Protein AF-A0A8X6JEN9-F1 (afdb_monomer)

Sequence (142 aa):
MPLSAVQDEYKLWCAKISSTDPSTEILKLFEYCDGTFFRAMNLLLKVMATLPVTTASVERSFSTMKRIKTLPRSVMGDDRLNALAMMSIHWDTVVDPEEVLDRLAKKKIKKVTFLRCMFWRKINTDINFAISRYFLLNIKNA

Mean predicted aligned error: 16.22 Å

Solvent-accessible surface area (backbone atoms only — not comparable to full-atom values): 8570 Å² total; per-residue (Å²): 132,62,73,66,62,56,52,51,50,48,53,53,46,52,60,61,48,71,81,47,73,91,83,63,52,71,69,62,55,47,74,73,43,53,59,86,81,37,50,69,58,39,51,52,48,49,51,54,71,71,42,79,87,44,71,66,61,55,50,51,52,51,50,49,50,46,50,68,59,59,70,50,93,54,96,75,58,69,71,62,50,52,53,52,49,51,49,66,73,48,66,86,61,88,76,60,67,65,61,53,51,51,54,46,60,74,65,68,54,96,50,61,76,58,48,57,56,50,52,53,55,50,51,55,49,55,51,51,50,53,52,51,51,54,51,54,54,57,62,74,74,110

InterPro domains:
  IPR008906 HAT, C-terminal dimerisation domain [PF05699] (24-90)
  IPR012337 Ribonuclease H-like superfamily [SSF53098] (7-88)
  IPR052958 Interferon-induced PKR regulator [PTHR46289] (7-114)

pLDDT: mean 71.2, std 13.54, range [40.25, 87.12]

Radius of gyration: 25.39 Å; Cα contacts (8 Å, |Δi|>4): 37; chains: 1; bounding box: 53×50×53 Å

Organism: Trichonephila clavata (NCBI:txid2740835)

Structure (mmCIF, N/CA/C/O backbone):
data_AF-A0A8X6JEN9-F1
#
_entry.id   AF-A0A8X6JEN9-F1
#
loop_
_atom_site.group_PDB
_atom_site.id
_atom_site.type_symbol
_atom_site.label_atom_id
_atom_site.label_alt_id
_atom_site.label_comp_id
_atom_site.label_asym_id
_atom_site.label_entity_id
_atom_site.label_seq_id
_atom_site.pdbx_PDB_ins_code
_atom_site.Cartn_x
_atom_site.Cartn_y
_atom_site.Cartn_z
_atom_site.occupancy
_atom_site.B_iso_or_equiv
_atom_site.auth_seq_id
_atom_site.auth_comp_id
_atom_site.auth_asym_id
_atom_site.auth_atom_id
_atom_site.pdbx_PDB_model_num
ATOM 1 N N . MET A 1 1 ? -19.563 14.450 13.883 1.00 60.81 1 MET A N 1
ATOM 2 C CA . MET A 1 1 ? -20.240 13.226 14.360 1.00 60.81 1 MET A CA 1
ATOM 3 C C . MET A 1 1 ? -20.014 13.149 15.863 1.00 60.81 1 MET A C 1
ATOM 5 O O . MET A 1 1 ? -18.862 13.290 16.258 1.00 60.81 1 MET A O 1
ATOM 9 N N . PRO A 1 2 ? -21.063 13.065 16.694 1.00 80.00 2 PRO A N 1
ATOM 10 C CA . PRO A 1 2 ? -20.905 12.995 18.147 1.00 80.00 2 PRO A CA 1
ATOM 11 C C . PRO A 1 2 ? -20.240 11.673 18.560 1.00 80.00 2 PRO A C 1
ATOM 13 O O . PRO A 1 2 ? -20.450 10.647 17.915 1.00 80.00 2 PRO A O 1
ATOM 16 N N . LEU A 1 3 ? -19.437 11.701 19.629 1.00 75.56 3 LEU A N 1
ATOM 17 C CA . LEU A 1 3 ? -18.651 10.550 20.102 1.00 75.56 3 LEU A CA 1
ATOM 18 C C . LEU A 1 3 ? -19.527 9.332 20.449 1.00 75.56 3 LEU A C 1
ATOM 20 O O . LEU A 1 3 ? -19.122 8.199 20.207 1.00 75.56 3 LEU A O 1
ATOM 24 N N . SER A 1 4 ? -20.744 9.568 20.947 1.00 83.06 4 SER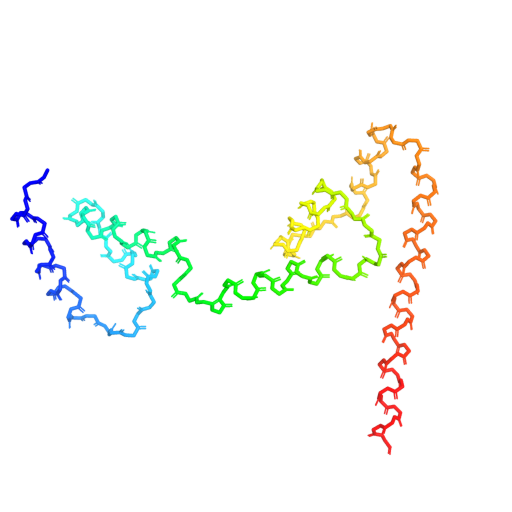 A N 1
ATOM 25 C CA . SER A 1 4 ? -21.726 8.523 21.261 1.00 83.06 4 SER A CA 1
ATOM 26 C C . SER A 1 4 ? -22.129 7.700 20.035 1.00 83.06 4 SER A C 1
ATOM 28 O O . SER A 1 4 ? -22.141 6.476 20.098 1.00 83.06 4 SER A O 1
ATOM 30 N N . ALA A 1 5 ? -22.352 8.348 18.887 1.00 82.00 5 ALA A N 1
ATOM 31 C CA . ALA A 1 5 ? -22.748 7.660 17.658 1.00 82.00 5 ALA A CA 1
ATOM 32 C C . ALA A 1 5 ? -21.662 6.696 17.151 1.00 82.00 5 ALA A C 1
ATOM 34 O O . ALA A 1 5 ? -21.974 5.617 16.660 1.00 82.00 5 ALA A O 1
ATOM 35 N N . VAL A 1 6 ? -20.384 7.059 17.310 1.00 83.06 6 VAL A N 1
ATOM 36 C CA . VAL A 1 6 ? -19.252 6.202 16.918 1.00 83.06 6 VAL A CA 1
ATOM 37 C C . VAL A 1 6 ? -19.129 4.990 17.845 1.00 83.06 6 VAL A C 1
ATOM 39 O O . VAL A 1 6 ? -18.824 3.889 17.391 1.00 83.06 6 VAL A O 1
ATOM 42 N N . GLN A 1 7 ? -19.379 5.173 19.143 1.00 84.19 7 GLN A N 1
ATOM 43 C CA . GLN A 1 7 ? -19.361 4.078 20.114 1.00 84.19 7 GLN A CA 1
ATOM 44 C C . GLN A 1 7 ? -20.489 3.076 19.863 1.00 84.19 7 GLN A C 1
ATOM 46 O O . GLN A 1 7 ? -20.278 1.872 19.998 1.00 84.19 7 GLN A O 1
ATOM 51 N N . ASP A 1 8 ? -21.672 3.553 19.489 1.00 84.38 8 ASP A N 1
ATOM 52 C CA . ASP A 1 8 ? -22.805 2.677 19.199 1.00 84.38 8 ASP A CA 1
ATOM 53 C C . ASP A 1 8 ? -22.624 1.945 17.863 1.00 84.38 8 ASP A C 1
ATOM 55 O O . ASP A 1 8 ? -22.862 0.740 17.786 1.00 84.38 8 ASP A O 1
ATOM 59 N N . GLU A 1 9 ? -22.078 2.625 16.851 1.00 85.00 9 GLU A N 1
ATOM 60 C CA . GLU A 1 9 ? -21.639 2.005 15.597 1.00 85.00 9 GLU A CA 1
ATOM 61 C C . GLU A 1 9 ? -20.594 0.900 15.848 1.00 85.00 9 GLU A C 1
ATOM 63 O O . GLU A 1 9 ? -20.713 -0.199 15.306 1.00 85.00 9 GLU A O 1
ATOM 68 N N . TYR A 1 10 ? -19.610 1.150 16.720 1.00 85.44 10 TYR A N 1
ATOM 69 C CA . TYR A 1 10 ? -18.602 0.159 17.111 1.00 85.44 10 TYR A CA 1
ATOM 70 C C . TYR A 1 10 ? -19.219 -1.066 17.795 1.00 85.44 10 TYR A C 1
ATOM 72 O O . TYR A 1 10 ? -18.893 -2.194 17.438 1.00 85.44 10 TYR A O 1
ATOM 80 N N . LYS A 1 11 ? -20.146 -0.875 18.743 1.00 86.00 11 LYS A N 1
ATOM 81 C CA . LYS A 1 11 ? -20.827 -1.995 19.420 1.00 86.00 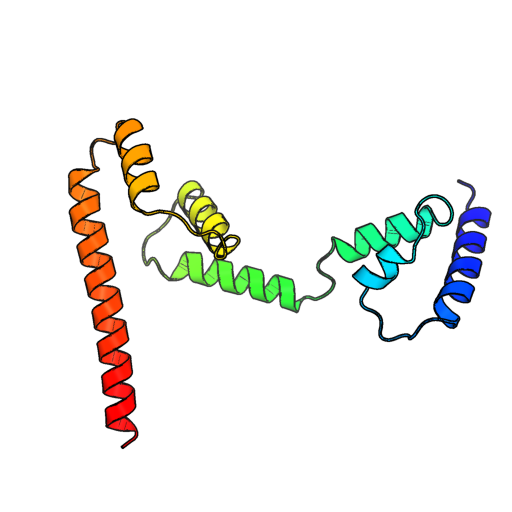11 LYS A CA 1
ATOM 82 C C . LYS A 1 11 ? -21.616 -2.856 18.433 1.00 86.00 11 LYS A C 1
ATOM 84 O O . LYS A 1 11 ? -21.542 -4.082 18.498 1.00 86.00 11 LYS A O 1
ATOM 89 N N . LEU A 1 12 ? -22.342 -2.221 17.509 1.00 86.56 12 LEU A N 1
ATOM 90 C CA . LEU A 1 12 ? -23.080 -2.910 16.447 1.00 86.56 12 LEU A CA 1
ATOM 91 C C . LEU A 1 12 ? -22.136 -3.691 15.529 1.00 86.56 12 LEU A C 1
ATOM 93 O O . LEU A 1 12 ? -22.425 -4.827 15.157 1.00 86.56 12 LEU A O 1
ATOM 97 N N . TRP A 1 13 ? -20.987 -3.104 15.203 1.00 84.31 13 TRP A N 1
ATOM 98 C CA . TRP A 1 13 ? -19.958 -3.754 14.406 1.00 84.31 13 TRP A CA 1
ATOM 99 C C . TRP A 1 13 ? -19.339 -4.960 15.122 1.00 84.31 13 TRP A C 1
ATOM 101 O O . TRP A 1 13 ? -19.243 -6.032 14.532 1.00 84.31 13 TRP A O 1
ATOM 111 N N . CYS A 1 14 ? -19.007 -4.845 16.412 1.00 81.75 14 CYS A N 1
ATOM 112 C CA . CYS A 1 14 ? -18.526 -5.969 17.219 1.00 81.75 14 CYS A CA 1
ATOM 113 C C . CYS A 1 14 ? -19.542 -7.115 17.268 1.00 81.75 14 CYS A C 1
ATOM 115 O O . CYS A 1 14 ? -19.162 -8.273 17.096 1.00 81.75 14 CYS A O 1
ATOM 117 N N . ALA A 1 15 ? -20.830 -6.809 17.441 1.00 83.75 15 ALA A N 1
ATOM 118 C CA . ALA A 1 15 ? -21.889 -7.816 17.403 1.00 83.75 15 ALA A CA 1
ATOM 119 C C . ALA A 1 15 ? -21.984 -8.501 16.027 1.00 83.75 15 ALA A C 1
ATOM 121 O O . ALA A 1 15 ? -22.151 -9.716 15.961 1.00 83.75 15 ALA A O 1
ATOM 122 N N . LYS A 1 16 ? -21.813 -7.741 14.937 1.00 82.12 16 LYS A N 1
ATOM 123 C CA . LYS A 1 16 ? -21.828 -8.257 13.559 1.00 82.12 16 LYS A CA 1
ATOM 124 C C . LYS A 1 16 ? -20.598 -9.102 13.217 1.00 82.12 16 LYS A C 1
ATOM 126 O O . LYS A 1 16 ? -20.723 -10.047 12.453 1.00 82.12 16 LYS A O 1
ATOM 131 N N . ILE A 1 17 ? -19.432 -8.782 13.781 1.00 78.75 17 ILE A N 1
ATOM 132 C CA . ILE A 1 17 ? -18.209 -9.575 13.591 1.00 78.75 17 ILE A CA 1
ATOM 133 C C . ILE A 1 17 ? -18.237 -10.861 14.419 1.00 78.75 17 ILE A C 1
ATOM 135 O O . ILE A 1 17 ? -17.680 -11.869 13.995 1.00 78.75 17 ILE A O 1
ATOM 139 N N . SER A 1 18 ? -18.896 -10.853 15.578 1.00 72.19 18 SER A N 1
ATOM 140 C CA . SER A 1 18 ? -18.971 -12.017 16.477 1.00 72.19 18 SER A CA 1
ATOM 141 C C . SER A 1 18 ? -19.625 -13.248 15.834 1.00 72.19 18 SER A C 1
ATOM 143 O O . SER A 1 18 ? -19.406 -14.365 16.292 1.00 72.19 18 SER A O 1
ATOM 145 N N . SER A 1 19 ? -20.433 -13.058 14.787 1.00 72.94 19 SER A N 1
ATOM 146 C CA . SER A 1 19 ? -21.054 -14.133 14.005 1.00 72.94 19 SER A CA 1
ATOM 147 C C . SER A 1 19 ? -20.200 -14.608 12.820 1.00 72.94 19 SER A C 1
ATOM 149 O O . SER A 1 19 ? -20.576 -15.568 12.150 1.00 72.94 19 SER A O 1
ATOM 151 N N . THR A 1 20 ? -19.067 -13.957 12.554 1.00 68.75 20 THR A N 1
ATOM 152 C CA . THR A 1 20 ? -18.109 -14.297 11.489 1.00 68.75 20 THR A CA 1
ATOM 153 C C . THR A 1 20 ? -16.855 -14.953 12.065 1.00 68.75 20 THR A C 1
ATOM 155 O O . THR A 1 20 ? -16.457 -14.679 13.195 1.00 68.75 20 THR A O 1
ATOM 158 N N . ASP A 1 21 ? -16.225 -15.830 11.281 1.00 70.31 21 ASP A N 1
ATOM 159 C CA . ASP A 1 21 ? -14.981 -16.512 11.654 1.00 70.31 21 ASP A CA 1
ATOM 160 C C . ASP A 1 21 ? -13.860 -15.489 11.975 1.00 70.31 21 ASP A C 1
ATOM 162 O O . ASP A 1 21 ? -13.541 -14.657 11.121 1.00 70.31 21 ASP A O 1
ATOM 166 N N . PRO A 1 22 ? -13.226 -15.543 13.166 1.00 60.62 22 PRO A N 1
ATOM 167 C CA . PRO A 1 22 ? -12.127 -14.651 13.564 1.00 60.62 22 PRO A CA 1
ATOM 168 C C . PRO A 1 22 ? -10.899 -14.686 12.641 1.00 60.62 22 PRO A C 1
ATOM 170 O O . PRO A 1 22 ? -10.027 -13.824 12.737 1.00 60.62 22 PRO A O 1
ATOM 173 N N . SER A 1 23 ? -10.817 -15.687 11.765 1.00 58.88 23 SER A N 1
ATOM 174 C CA . SER A 1 23 ? -9.693 -15.945 10.861 1.00 58.88 23 SER A CA 1
ATOM 175 C C . SER A 1 23 ? -9.698 -15.084 9.587 1.00 58.88 23 SER A C 1
ATOM 177 O O . SER A 1 23 ? -8.803 -15.217 8.750 1.00 58.88 23 SER A O 1
ATOM 179 N N . THR A 1 24 ? -10.710 -14.234 9.371 1.00 62.19 24 THR A N 1
ATOM 180 C CA . THR A 1 24 ? -10.858 -13.501 8.104 1.00 62.19 24 THR A CA 1
ATOM 181 C C . THR A 1 24 ? -9.803 -12.410 7.920 1.00 62.19 24 THR A C 1
ATOM 183 O O . THR A 1 24 ? -9.633 -11.534 8.766 1.00 62.19 24 THR A O 1
ATOM 186 N N . GLU A 1 25 ? -9.138 -12.418 6.762 1.00 71.50 25 GLU A N 1
ATOM 187 C CA . GLU A 1 25 ? -8.258 -11.335 6.316 1.00 71.50 25 GLU A CA 1
ATOM 188 C C . GLU A 1 25 ? -8.990 -9.981 6.315 1.00 71.50 25 GLU A C 1
ATOM 190 O O . GLU A 1 25 ? -10.154 -9.890 5.922 1.00 71.50 25 GLU A O 1
ATOM 195 N N . ILE A 1 26 ? -8.279 -8.907 6.684 1.00 71.94 26 ILE A N 1
ATOM 196 C CA . ILE A 1 26 ? -8.809 -7.530 6.778 1.00 71.94 26 ILE A CA 1
ATOM 197 C C . ILE A 1 26 ? -9.526 -7.092 5.486 1.00 71.94 26 ILE A C 1
ATOM 199 O O . ILE A 1 26 ? -10.502 -6.348 5.541 1.00 71.94 26 ILE A O 1
ATOM 203 N N . LEU A 1 27 ? -9.081 -7.585 4.326 1.00 72.38 27 LEU A N 1
ATOM 204 C CA . LEU A 1 27 ? -9.692 -7.298 3.025 1.00 72.38 27 LEU A CA 1
ATOM 205 C C . LEU A 1 27 ? -11.105 -7.885 2.890 1.00 72.38 27 LEU A C 1
ATOM 207 O O . LEU A 1 27 ? -12.006 -7.202 2.416 1.00 72.38 27 LEU A O 1
ATOM 211 N N . LYS A 1 28 ? -11.325 -9.107 3.381 1.00 76.19 28 LYS A N 1
ATOM 212 C CA . LYS A 1 28 ? -12.653 -9.743 3.400 1.00 76.19 28 LYS A CA 1
ATOM 213 C C . LYS A 1 28 ? -13.578 -9.048 4.395 1.00 76.19 28 LYS A C 1
ATOM 215 O O . LYS A 1 28 ? -14.767 -8.875 4.148 1.00 76.19 28 LYS A O 1
ATOM 220 N N . LEU A 1 29 ? -13.010 -8.590 5.511 1.00 76.75 29 LEU A N 1
ATOM 221 C CA . LEU A 1 29 ? -13.737 -7.818 6.513 1.00 76.75 29 LEU A CA 1
ATOM 222 C C . LEU A 1 29 ? -14.175 -6.444 5.976 1.00 76.75 29 LEU A C 1
ATOM 224 O O . LEU A 1 29 ? -15.240 -5.942 6.333 1.00 76.75 29 LEU A O 1
ATOM 228 N N . PHE A 1 30 ? -13.369 -5.852 5.092 1.00 76.00 30 PHE A N 1
ATOM 229 C CA . PHE A 1 30 ? -13.703 -4.611 4.405 1.00 76.00 30 PHE A CA 1
ATOM 230 C C . PHE A 1 30 ? -14.869 -4.780 3.417 1.00 76.00 30 PHE A C 1
ATOM 232 O O . PHE A 1 30 ? -15.729 -3.904 3.369 1.00 76.00 30 PHE A O 1
ATOM 239 N N . GLU A 1 31 ? -14.960 -5.906 2.700 1.00 76.0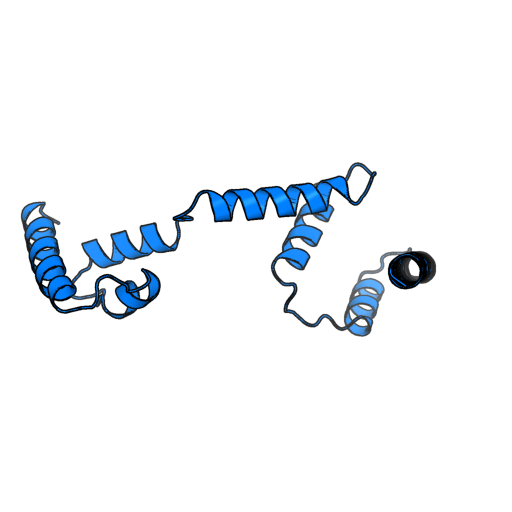0 31 GLU A N 1
ATOM 240 C CA . GLU A 1 31 ? -16.106 -6.217 1.823 1.00 76.00 31 GLU A CA 1
ATOM 241 C C . GLU A 1 31 ? -17.422 -6.366 2.598 1.00 76.00 31 GLU A C 1
ATOM 243 O O . GLU A 1 31 ? -18.476 -5.951 2.127 1.00 76.00 31 GLU A O 1
ATOM 248 N N . TYR A 1 32 ? -17.361 -6.902 3.818 1.00 74.19 32 TYR A N 1
ATOM 249 C CA . TYR A 1 32 ? -18.525 -7.050 4.699 1.00 74.19 32 TYR A CA 1
ATOM 250 C C . TYR A 1 32 ? -18.994 -5.732 5.345 1.00 74.19 32 TYR A C 1
ATOM 252 O O . TYR A 1 32 ? -20.074 -5.666 5.951 1.00 74.19 32 TYR A O 1
ATOM 260 N N . CYS A 1 33 ? -18.169 -4.685 5.269 1.00 74.75 33 CYS A N 1
ATOM 261 C CA . CYS A 1 33 ? -18.406 -3.396 5.902 1.00 74.75 33 CYS A CA 1
ATOM 262 C C . CYS A 1 33 ? -19.068 -2.414 4.925 1.00 74.75 33 CYS A C 1
ATOM 264 O O . CYS A 1 33 ? -18.389 -1.678 4.202 1.00 74.75 33 CYS A O 1
ATOM 266 N N . ASP A 1 34 ? -20.401 -2.344 4.953 1.00 74.69 34 ASP A N 1
ATOM 267 C CA . ASP A 1 34 ? -21.155 -1.328 4.213 1.00 74.69 34 ASP A CA 1
ATOM 268 C C . ASP A 1 34 ? -20.778 0.086 4.681 1.00 74.69 34 ASP A C 1
ATOM 270 O O . ASP A 1 34 ? -21.111 0.516 5.789 1.00 74.69 34 ASP A O 1
ATOM 274 N N . GLY A 1 35 ? -20.109 0.844 3.807 1.00 71.06 35 GLY A N 1
ATOM 275 C CA . GLY A 1 35 ? -19.628 2.201 4.096 1.00 71.06 35 GLY A CA 1
ATOM 276 C C . GLY A 1 35 ? -20.728 3.246 4.327 1.00 71.06 35 GLY A C 1
ATOM 277 O O . GLY A 1 35 ? -20.425 4.370 4.727 1.00 71.06 35 GLY A O 1
ATOM 278 N N . THR A 1 36 ? -21.991 2.890 4.081 1.00 70.12 36 THR A N 1
ATOM 279 C CA . THR A 1 36 ? -23.177 3.716 4.353 1.00 70.12 36 THR A CA 1
ATOM 280 C C . THR A 1 36 ? -23.681 3.556 5.787 1.00 70.12 36 THR A C 1
ATOM 282 O O . THR A 1 36 ? -24.110 4.541 6.383 1.00 70.12 36 THR A O 1
ATOM 285 N N . PHE A 1 37 ? -23.594 2.346 6.348 1.00 71.75 37 PHE A N 1
ATOM 286 C CA . PHE A 1 37 ? -24.035 2.026 7.709 1.00 71.75 37 PHE A CA 1
ATOM 287 C C . PHE A 1 37 ? -22.921 2.199 8.741 1.00 71.75 37 PHE A C 1
ATOM 289 O O . PHE A 1 37 ? -23.170 2.708 9.830 1.00 71.75 37 PHE A O 1
ATOM 296 N N . PHE A 1 38 ? -21.694 1.803 8.393 1.00 79.12 38 PHE A N 1
ATOM 297 C CA . PHE A 1 38 ? -20.548 1.807 9.299 1.00 79.12 38 PHE A CA 1
ATOM 298 C C . PHE A 1 38 ? -19.445 2.740 8.784 1.00 79.12 38 PHE A C 1
ATOM 300 O O . PHE A 1 38 ? -18.369 2.306 8.369 1.00 79.12 38 PHE A O 1
ATOM 307 N N . ARG A 1 39 ? -19.717 4.050 8.755 1.00 81.88 39 ARG A N 1
ATOM 308 C CA . ARG A 1 39 ? -18.796 5.043 8.180 1.00 81.88 39 ARG A CA 1
ATOM 309 C C . ARG A 1 39 ? -17.474 5.146 8.947 1.00 81.88 39 ARG A C 1
ATOM 311 O O . ARG A 1 39 ? -16.424 5.283 8.315 1.00 81.88 39 ARG A O 1
ATOM 318 N N . ALA A 1 40 ? -17.508 5.114 10.279 1.00 83.56 40 ALA A N 1
ATOM 319 C CA . ALA A 1 40 ? -16.310 5.225 11.106 1.00 83.56 40 ALA A CA 1
ATOM 320 C C . ALA A 1 40 ? -15.464 3.947 11.024 1.00 83.56 40 ALA A C 1
ATOM 322 O O . ALA A 1 40 ? -14.243 4.027 10.866 1.00 83.56 40 ALA A O 1
ATOM 323 N N . MET A 1 41 ? -16.105 2.774 11.045 1.00 83.81 41 MET A N 1
ATOM 324 C CA . MET A 1 41 ? -15.395 1.496 10.910 1.00 83.81 41 MET A CA 1
ATOM 325 C C . MET A 1 41 ? -14.812 1.315 9.508 1.00 83.81 41 MET A C 1
ATOM 327 O O . MET A 1 41 ? -13.665 0.894 9.374 1.00 83.81 41 MET A O 1
ATOM 331 N N . ASN A 1 42 ? -15.544 1.706 8.461 1.00 84.06 42 ASN A N 1
ATOM 332 C CA . ASN A 1 42 ? -15.062 1.644 7.082 1.00 84.06 42 ASN A CA 1
ATOM 333 C C . ASN A 1 42 ? -13.815 2.522 6.873 1.00 84.06 42 ASN A C 1
ATOM 335 O O . ASN A 1 42 ? -12.873 2.112 6.195 1.00 84.06 42 ASN A O 1
ATOM 339 N N . LEU A 1 43 ? -13.773 3.710 7.490 1.00 84.88 43 LEU A N 1
ATOM 340 C CA . LEU A 1 43 ? -12.589 4.570 7.467 1.00 84.88 43 LEU A CA 1
ATOM 341 C C . LEU A 1 43 ? -11.402 3.916 8.186 1.00 84.88 43 LEU A C 1
ATOM 343 O O . LEU A 1 43 ? -10.296 3.910 7.649 1.00 84.88 43 LEU A O 1
ATOM 347 N N . LEU A 1 44 ? -11.628 3.340 9.369 1.00 83.44 44 LEU A N 1
ATOM 348 C CA . LEU A 1 44 ? -10.582 2.658 10.130 1.00 83.44 44 LEU A CA 1
ATOM 349 C C . LEU A 1 44 ? -10.020 1.452 9.362 1.00 83.44 44 LEU A C 1
ATOM 351 O O . LEU A 1 44 ? -8.806 1.309 9.253 1.00 83.44 44 LEU A O 1
ATOM 355 N N . LEU A 1 45 ? -10.890 0.631 8.769 1.00 81.75 45 LEU A N 1
ATOM 356 C CA . LEU A 1 45 ? -10.509 -0.513 7.937 1.00 81.75 45 LEU A CA 1
ATOM 357 C C . LEU A 1 45 ? -9.704 -0.085 6.705 1.00 81.75 45 LEU A C 1
ATOM 359 O O . LEU A 1 45 ? -8.709 -0.727 6.389 1.00 81.75 45 LEU A O 1
ATOM 363 N N . LYS A 1 46 ? -10.063 1.029 6.051 1.00 83.56 46 LYS A N 1
ATOM 364 C CA . LYS A 1 46 ? -9.267 1.605 4.950 1.00 83.56 46 LYS A CA 1
ATOM 365 C C . LYS A 1 46 ? -7.871 2.009 5.404 1.00 83.56 46 LYS A C 1
ATOM 367 O O . LYS A 1 46 ? -6.889 1.680 4.744 1.00 83.56 46 LYS A O 1
ATOM 372 N N . VAL A 1 47 ? -7.767 2.705 6.534 1.00 84.94 47 VAL A N 1
ATOM 373 C CA . VAL A 1 47 ? -6.464 3.094 7.090 1.00 84.94 47 VAL A CA 1
ATOM 374 C C . VAL A 1 47 ? -5.642 1.845 7.414 1.00 84.94 47 VAL A C 1
ATOM 376 O O . VAL A 1 47 ? -4.495 1.753 6.993 1.00 84.94 47 VAL A O 1
ATOM 379 N N . MET A 1 48 ? -6.236 0.838 8.054 1.00 79.75 48 MET A N 1
ATOM 380 C CA . MET A 1 48 ? -5.544 -0.420 8.349 1.00 79.75 48 MET A CA 1
ATOM 381 C C . MET A 1 48 ? -5.140 -1.204 7.094 1.00 79.75 48 MET A C 1
ATOM 383 O O . MET A 1 48 ? -4.061 -1.779 7.079 1.00 79.75 48 MET A O 1
ATOM 387 N N . ALA A 1 49 ? -5.956 -1.212 6.038 1.00 77.19 49 ALA A N 1
ATOM 388 C CA . ALA A 1 49 ? -5.640 -1.901 4.784 1.00 77.19 49 ALA A CA 1
ATOM 389 C C . ALA A 1 49 ? -4.539 -1.195 3.971 1.00 77.19 49 ALA A C 1
ATOM 391 O O . ALA A 1 49 ? -3.805 -1.844 3.230 1.00 77.19 49 ALA A O 1
ATOM 392 N N . THR A 1 50 ? -4.430 0.132 4.091 1.00 78.88 50 THR A N 1
ATOM 393 C CA . THR A 1 50 ? -3.401 0.932 3.397 1.00 78.88 50 THR A CA 1
ATOM 394 C C . THR A 1 50 ? -2.078 0.993 4.150 1.00 78.88 50 THR A C 1
ATOM 396 O O . THR A 1 50 ? -1.022 1.119 3.528 1.00 78.88 50 THR A O 1
ATOM 399 N N . LEU A 1 51 ? -2.108 0.896 5.480 1.00 76.12 51 LEU A N 1
ATOM 400 C CA . LEU A 1 51 ? -0.897 0.785 6.275 1.00 76.12 51 LEU A CA 1
ATOM 401 C C . LEU A 1 51 ? -0.322 -0.627 6.121 1.00 76.12 51 LEU A C 1
ATOM 403 O O . LEU A 1 51 ? -1.061 -1.605 6.233 1.00 76.12 51 LEU A O 1
ATOM 407 N N . PRO A 1 52 ? 0.993 -0.783 5.894 1.00 62.19 52 PRO A N 1
ATOM 408 C CA . PRO A 1 52 ? 1.610 -2.095 5.954 1.00 62.19 52 PRO A CA 1
ATOM 409 C C . PRO A 1 52 ? 1.467 -2.623 7.385 1.00 62.19 52 PRO A C 1
ATOM 411 O O . PRO A 1 52 ? 2.191 -2.217 8.289 1.00 62.19 52 PRO A O 1
ATOM 414 N N . VAL A 1 53 ? 0.509 -3.531 7.581 1.00 63.00 53 VAL A N 1
ATOM 415 C CA . VAL A 1 53 ? 0.151 -4.106 8.890 1.00 63.00 53 VAL A CA 1
ATOM 416 C C . VAL A 1 53 ? 1.326 -4.875 9.514 1.00 63.00 53 VAL A C 1
ATOM 418 O O . VAL A 1 53 ? 1.353 -5.106 10.718 1.00 63.00 53 VAL A O 1
ATOM 421 N N . THR A 1 54 ? 2.331 -5.252 8.713 1.00 63.97 54 THR A N 1
ATOM 422 C CA . THR A 1 54 ? 3.489 -6.033 9.162 1.00 63.97 54 THR A CA 1
ATOM 423 C C . THR A 1 54 ? 4.817 -5.370 8.795 1.00 63.97 54 THR A C 1
ATOM 425 O O . THR A 1 54 ? 5.048 -4.963 7.652 1.00 63.97 54 THR A O 1
ATOM 428 N N . THR A 1 55 ? 5.739 -5.335 9.761 1.00 63.44 55 THR A N 1
ATOM 429 C CA . THR A 1 55 ? 7.140 -4.915 9.569 1.00 63.44 55 THR A CA 1
ATOM 430 C C . THR A 1 55 ? 7.828 -5.719 8.463 1.00 63.44 55 THR A C 1
ATOM 432 O O . THR A 1 55 ? 8.586 -5.164 7.672 1.00 63.44 55 THR A O 1
ATOM 435 N N . ALA A 1 56 ? 7.474 -6.999 8.320 1.00 69.81 56 ALA A N 1
ATOM 436 C CA . ALA A 1 56 ? 8.011 -7.900 7.304 1.00 69.81 56 ALA A CA 1
ATOM 437 C C . ALA A 1 56 ? 7.789 -7.415 5.855 1.00 69.81 56 ALA A C 1
ATOM 439 O O . ALA A 1 56 ? 8.656 -7.604 5.000 1.00 69.81 56 ALA A O 1
ATOM 440 N N . SER A 1 57 ? 6.655 -6.770 5.552 1.00 70.75 57 SER A N 1
ATOM 441 C CA . SER A 1 57 ? 6.382 -6.244 4.203 1.00 70.75 57 SER A CA 1
ATOM 442 C C . SER A 1 57 ? 7.281 -5.045 3.867 1.00 70.75 57 SER A C 1
ATOM 444 O O . SER A 1 57 ? 7.813 -4.916 2.757 1.00 70.75 57 SER A O 1
ATOM 446 N N . VAL A 1 58 ? 7.534 -4.207 4.873 1.00 73.56 58 VAL A N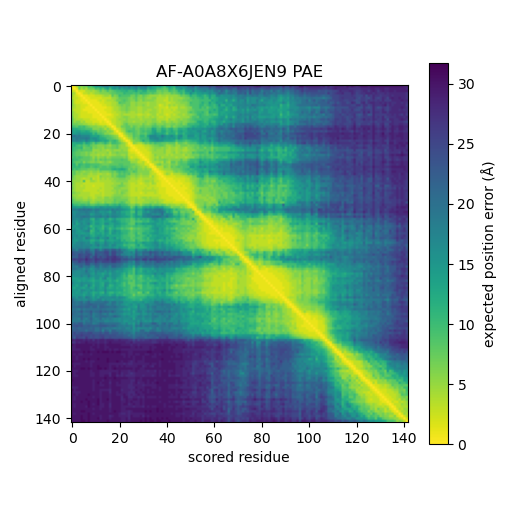 1
ATOM 447 C CA . VAL A 1 58 ? 8.447 -3.063 4.791 1.00 73.56 58 VAL A CA 1
ATOM 448 C C . VAL A 1 58 ? 9.893 -3.544 4.649 1.00 73.56 58 VAL A C 1
ATOM 450 O O . VAL A 1 58 ? 10.602 -3.106 3.744 1.00 73.56 58 VAL A O 1
ATOM 453 N N . GLU A 1 59 ? 10.318 -4.518 5.455 1.00 78.38 59 GLU A N 1
ATOM 454 C CA . GLU A 1 59 ? 11.641 -5.148 5.358 1.00 78.38 59 GLU A CA 1
ATOM 455 C C . GLU A 1 59 ? 11.876 -5.807 3.994 1.00 78.38 59 GLU A C 1
ATOM 457 O O . GLU A 1 59 ? 12.943 -5.640 3.397 1.00 78.38 59 GLU A O 1
ATOM 462 N N . ARG A 1 60 ? 10.869 -6.504 3.449 1.00 79.88 60 ARG A N 1
ATOM 463 C CA . ARG A 1 60 ? 10.934 -7.095 2.104 1.00 79.88 60 ARG A CA 1
ATOM 464 C C . ARG A 1 60 ? 11.094 -6.020 1.027 1.00 79.88 60 ARG A C 1
ATOM 466 O O . ARG A 1 60 ? 11.915 -6.186 0.120 1.00 79.88 60 ARG A O 1
ATOM 473 N N . SER A 1 61 ? 10.373 -4.906 1.144 1.00 81.88 61 SER A N 1
ATOM 474 C CA . SER A 1 61 ? 10.477 -3.766 0.223 1.00 81.88 61 SER A CA 1
ATOM 475 C C . SER A 1 61 ? 11.857 -3.101 0.290 1.00 81.88 61 SER A C 1
ATOM 477 O O . SER A 1 61 ? 12.504 -2.905 -0.742 1.00 81.88 61 SER A O 1
ATOM 479 N N . PHE A 1 62 ? 12.381 -2.848 1.493 1.00 81.56 62 PHE A N 1
ATOM 480 C CA . PHE A 1 62 ? 13.729 -2.301 1.678 1.00 81.56 62 PHE A CA 1
ATOM 481 C C . PHE A 1 62 ? 14.827 -3.259 1.218 1.00 81.56 62 PHE A C 1
ATOM 483 O O . PHE A 1 62 ? 15.802 -2.825 0.606 1.00 81.56 62 PHE A O 1
ATOM 490 N N . SER A 1 63 ? 14.671 -4.561 1.457 1.00 85.56 63 SER A N 1
ATOM 491 C CA . SER A 1 63 ? 15.589 -5.587 0.957 1.00 85.56 63 SER A CA 1
ATOM 492 C C . SER A 1 63 ? 15.619 -5.605 -0.573 1.00 85.56 63 SER A C 1
ATOM 494 O O . SER A 1 63 ? 16.692 -5.616 -1.182 1.00 85.56 63 SER A O 1
ATOM 496 N N . THR A 1 64 ? 14.451 -5.504 -1.211 1.00 85.31 64 THR A N 1
ATOM 497 C CA . THR A 1 64 ? 14.331 -5.417 -2.672 1.00 85.31 64 THR A CA 1
ATOM 498 C C . THR A 1 64 ? 15.005 -4.154 -3.207 1.00 85.31 64 THR A C 1
ATOM 500 O O . THR A 1 64 ? 15.849 -4.239 -4.098 1.00 85.31 64 THR A O 1
ATOM 503 N N . MET A 1 65 ? 14.743 -2.993 -2.603 1.00 85.25 65 MET A N 1
ATOM 504 C CA . MET A 1 65 ? 15.403 -1.738 -2.975 1.00 85.25 65 MET A CA 1
ATOM 505 C C . MET A 1 65 ? 16.922 -1.797 -2.773 1.00 85.25 65 MET A C 1
ATOM 507 O O . MET A 1 65 ? 17.683 -1.322 -3.619 1.00 85.25 65 MET A O 1
ATOM 511 N N . LYS A 1 66 ? 17.384 -2.421 -1.684 1.00 85.31 66 LYS A N 1
ATOM 512 C CA . LYS A 1 66 ? 18.808 -2.642 -1.425 1.00 85.31 66 LYS A CA 1
ATOM 513 C C . LYS A 1 66 ? 19.431 -3.465 -2.546 1.00 85.31 66 LYS A C 1
ATOM 515 O O . LYS A 1 66 ? 20.473 -3.061 -3.043 1.00 85.31 66 LYS A O 1
ATOM 520 N N . ARG A 1 67 ? 18.781 -4.547 -2.994 1.00 84.31 67 ARG A N 1
ATOM 521 C CA . ARG A 1 67 ? 19.234 -5.361 -4.138 1.00 84.31 67 ARG A CA 1
ATOM 522 C C . ARG A 1 67 ? 19.294 -4.551 -5.433 1.00 84.31 67 ARG A C 1
ATOM 524 O O . ARG A 1 67 ? 20.294 -4.644 -6.138 1.00 84.31 67 ARG A O 1
ATOM 531 N N . ILE A 1 68 ? 18.278 -3.732 -5.725 1.00 84.00 68 ILE A N 1
ATOM 532 C CA . ILE A 1 68 ? 18.266 -2.853 -6.911 1.00 84.00 68 ILE A CA 1
ATOM 533 C C . ILE A 1 68 ? 19.454 -1.882 -6.884 1.00 84.00 68 ILE A C 1
ATOM 535 O O . ILE A 1 68 ? 20.090 -1.669 -7.915 1.00 84.00 68 ILE A O 1
ATOM 539 N N . LYS A 1 69 ? 19.787 -1.330 -5.710 1.00 80.31 69 LYS A N 1
ATOM 540 C CA . LYS A 1 69 ? 20.923 -0.414 -5.532 1.00 80.31 69 LYS A CA 1
ATOM 541 C C . LYS A 1 69 ? 22.289 -1.107 -5.560 1.00 80.31 69 LYS A C 1
ATOM 543 O O . LYS A 1 69 ? 23.234 -0.518 -6.068 1.00 80.31 69 LYS A O 1
ATOM 548 N N . THR A 1 70 ? 22.424 -2.314 -5.007 1.00 76.88 70 THR A N 1
ATOM 549 C CA . THR A 1 70 ? 23.731 -2.986 -4.860 1.00 76.88 70 THR A CA 1
ATOM 550 C C . THR A 1 70 ? 24.133 -3.858 -6.044 1.00 76.88 70 THR A C 1
ATOM 552 O O . THR A 1 70 ? 25.332 -4.038 -6.258 1.00 76.88 70 THR A O 1
ATOM 555 N N . LEU A 1 71 ? 23.185 -4.401 -6.822 1.00 71.44 71 LEU A N 1
ATOM 556 C CA . LEU A 1 71 ? 23.508 -5.221 -8.001 1.00 71.44 71 LEU A CA 1
ATOM 557 C C . LEU A 1 71 ? 24.362 -4.460 -9.035 1.00 71.44 71 LEU A C 1
ATOM 559 O O . LEU A 1 71 ? 25.371 -5.001 -9.499 1.00 71.44 71 LEU A O 1
ATOM 563 N N . PRO A 1 72 ? 24.009 -3.219 -9.420 1.00 68.50 72 PRO A N 1
ATOM 564 C CA . PRO A 1 72 ? 24.863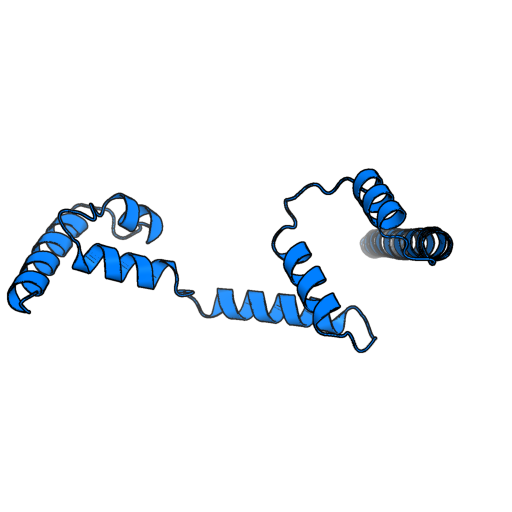 -2.393 -10.253 1.00 68.50 72 PRO A CA 1
ATOM 565 C C . PRO A 1 72 ? 25.957 -1.790 -9.364 1.00 68.50 72 PRO A C 1
ATOM 567 O O . PRO A 1 72 ? 25.687 -0.888 -8.581 1.00 68.50 72 PRO A O 1
ATOM 570 N N . ARG A 1 73 ? 27.217 -2.227 -9.504 1.00 64.44 73 ARG A N 1
ATOM 571 C CA . ARG A 1 73 ? 28.388 -1.651 -8.794 1.00 64.44 73 ARG A CA 1
ATOM 572 C C . ARG A 1 73 ? 28.735 -0.199 -9.204 1.00 64.44 73 ARG A C 1
ATOM 574 O O . ARG A 1 73 ? 29.873 0.230 -9.068 1.00 64.44 73 ARG A O 1
ATOM 581 N N . SER A 1 74 ? 27.775 0.546 -9.745 1.00 63.66 74 SER A N 1
ATOM 582 C CA . SER A 1 74 ? 27.908 1.915 -10.245 1.00 63.66 74 SER A CA 1
ATOM 583 C C . SER A 1 74 ? 26.962 2.833 -9.479 1.00 63.66 74 SER A C 1
ATOM 585 O O . SER A 1 74 ? 25.789 2.489 -9.331 1.00 63.66 74 SER A O 1
ATOM 587 N N . VAL A 1 75 ? 27.428 4.021 -9.086 1.00 66.38 75 VAL A N 1
ATOM 588 C CA . VAL A 1 75 ? 26.554 5.081 -8.560 1.00 66.38 75 VAL A CA 1
ATOM 589 C C . VAL A 1 75 ? 25.452 5.358 -9.590 1.00 66.38 75 VAL A C 1
ATOM 591 O O . VAL A 1 75 ? 25.749 5.632 -10.754 1.00 66.38 75 VAL A O 1
ATOM 594 N N . MET A 1 76 ? 24.185 5.213 -9.194 1.00 75.44 76 MET A N 1
ATOM 595 C CA . MET A 1 76 ? 23.033 5.479 -10.060 1.00 75.44 76 MET A CA 1
ATOM 596 C C . MET A 1 76 ? 22.333 6.761 -9.618 1.00 75.44 76 MET A C 1
ATOM 598 O O . MET A 1 76 ? 22.227 7.014 -8.422 1.00 75.44 76 MET A O 1
ATOM 602 N N . GLY A 1 77 ? 21.843 7.538 -10.582 1.00 81.12 77 GLY A N 1
ATOM 603 C CA . GLY A 1 77 ? 20.945 8.658 -10.302 1.00 81.12 77 GLY A CA 1
ATOM 604 C C . GLY A 1 77 ? 19.527 8.186 -9.973 1.00 81.12 77 GLY A C 1
ATOM 605 O O . GLY A 1 77 ? 19.129 7.077 -10.352 1.00 81.12 77 GLY A O 1
ATOM 606 N N . ASP A 1 78 ? 18.766 9.054 -9.312 1.00 84.19 78 ASP A N 1
ATOM 607 C CA . ASP A 1 78 ? 17.415 8.759 -8.822 1.00 84.19 78 ASP A CA 1
ATOM 608 C C . ASP A 1 78 ? 16.438 8.388 -9.947 1.00 84.19 78 ASP A C 1
ATOM 610 O O . ASP A 1 78 ? 15.648 7.459 -9.787 1.00 84.19 78 ASP A O 1
ATOM 614 N N . ASP A 1 79 ? 16.561 8.999 -11.130 1.00 83.88 79 ASP A N 1
ATOM 615 C CA . ASP A 1 79 ? 15.716 8.683 -12.292 1.00 83.88 79 ASP A CA 1
ATOM 616 C C . ASP A 1 79 ? 15.823 7.212 -12.709 1.00 83.88 79 ASP A C 1
ATOM 618 O O . ASP A 1 79 ? 14.829 6.530 -12.973 1.00 83.88 79 ASP A O 1
ATOM 622 N N . ARG A 1 80 ? 17.056 6.692 -12.746 1.00 83.69 80 ARG A N 1
ATOM 623 C CA . ARG A 1 80 ? 17.312 5.297 -13.111 1.00 83.69 80 ARG A CA 1
ATOM 624 C C . ARG A 1 80 ? 16.831 4.359 -12.005 1.00 83.69 80 ARG A C 1
ATOM 626 O O . ARG A 1 80 ? 16.340 3.275 -12.311 1.00 83.69 80 ARG A O 1
ATOM 633 N N . LEU A 1 81 ? 16.981 4.758 -10.741 1.00 86.38 81 LEU A N 1
ATOM 634 C CA . LEU A 1 81 ? 16.512 3.982 -9.594 1.00 86.38 81 LEU A CA 1
ATOM 635 C C . LEU A 1 81 ? 14.993 3.845 -9.619 1.00 86.38 81 LEU A C 1
ATOM 637 O O . LEU A 1 81 ? 14.486 2.737 -9.465 1.00 86.38 81 LEU A O 1
ATOM 641 N N . ASN A 1 82 ? 14.290 4.947 -9.865 1.00 86.88 82 ASN A N 1
ATOM 642 C CA . ASN A 1 82 ? 12.839 4.968 -9.911 1.00 86.88 82 ASN A CA 1
ATOM 643 C C . ASN A 1 82 ? 12.308 4.099 -11.061 1.00 86.88 82 ASN A C 1
ATOM 645 O O . ASN A 1 82 ? 11.419 3.279 -10.857 1.00 86.88 82 ASN A O 1
ATOM 649 N N . ALA A 1 83 ? 12.925 4.178 -12.246 1.00 85.31 83 ALA A N 1
ATOM 650 C CA . ALA A 1 83 ? 12.568 3.315 -13.373 1.00 85.31 83 ALA A CA 1
ATOM 651 C C . ALA A 1 83 ? 12.742 1.816 -13.053 1.00 85.31 83 ALA A C 1
ATOM 653 O O . ALA A 1 83 ? 11.852 1.015 -13.328 1.00 85.31 83 ALA A O 1
ATOM 654 N N . LEU A 1 84 ? 13.863 1.431 -12.431 1.00 84.38 84 LEU A N 1
ATOM 655 C CA . LEU A 1 84 ? 14.112 0.045 -12.012 1.00 84.38 84 LEU A CA 1
ATOM 656 C C . LEU A 1 84 ? 13.156 -0.415 -10.905 1.00 84.38 84 LEU A C 1
ATOM 658 O O . LEU A 1 84 ? 12.719 -1.564 -10.925 1.00 84.38 84 LEU A O 1
ATOM 662 N N . ALA A 1 85 ? 12.813 0.466 -9.964 1.00 86.62 85 ALA A N 1
ATOM 663 C CA . ALA A 1 85 ? 11.822 0.179 -8.935 1.00 86.62 85 ALA A CA 1
ATOM 664 C C . ALA A 1 85 ? 10.446 -0.095 -9.560 1.00 86.62 85 ALA A C 1
ATOM 666 O O . ALA A 1 85 ? 9.846 -1.126 -9.262 1.00 86.62 85 ALA A O 1
ATOM 667 N N . MET A 1 86 ? 9.999 0.744 -10.499 1.00 87.12 86 MET A N 1
ATOM 668 C CA . MET A 1 86 ? 8.744 0.534 -11.230 1.00 87.12 86 MET A CA 1
ATOM 669 C C . MET A 1 86 ? 8.731 -0.802 -11.980 1.00 87.12 86 MET A C 1
ATOM 671 O O . MET A 1 86 ? 7.763 -1.549 -11.876 1.00 87.12 86 MET A O 1
ATOM 675 N N . MET A 1 87 ? 9.824 -1.155 -12.662 1.00 83.81 87 MET A N 1
ATOM 676 C CA . MET A 1 87 ? 9.944 -2.460 -13.325 1.00 83.81 87 MET A CA 1
ATOM 677 C C . MET A 1 87 ? 9.912 -3.634 -12.336 1.00 83.81 87 MET A C 1
ATOM 679 O O . MET A 1 87 ? 9.377 -4.688 -12.656 1.00 83.81 87 MET A O 1
ATOM 683 N N . SER A 1 88 ? 10.489 -3.473 -11.141 1.00 84.25 88 SER A N 1
ATOM 684 C CA . SER A 1 88 ? 10.490 -4.527 -10.118 1.00 84.25 88 SER A CA 1
ATOM 685 C C . SER A 1 88 ? 9.122 -4.745 -9.468 1.00 84.25 88 SER A C 1
ATOM 687 O O . SER A 1 88 ? 8.816 -5.861 -9.059 1.00 84.25 88 SER A O 1
ATOM 689 N N . ILE A 1 89 ? 8.305 -3.690 -9.383 1.00 85.75 89 ILE A N 1
ATOM 690 C CA . ILE A 1 89 ? 6.933 -3.750 -8.867 1.00 85.75 89 ILE A CA 1
ATOM 691 C C . ILE A 1 89 ? 6.017 -4.396 -9.914 1.00 85.75 89 ILE A C 1
ATOM 693 O O . ILE A 1 89 ? 5.269 -5.308 -9.582 1.00 85.75 89 ILE A O 1
ATOM 697 N N . HIS A 1 90 ? 6.133 -3.975 -11.176 1.00 85.25 90 HIS A N 1
ATOM 698 C CA . HIS A 1 90 ? 5.321 -4.446 -12.305 1.00 85.25 90 HIS A CA 1
ATOM 699 C C . HIS A 1 90 ? 6.011 -5.558 -13.106 1.00 85.25 90 HIS A C 1
ATOM 701 O O . HIS A 1 90 ? 6.088 -5.511 -14.334 1.00 85.25 90 HIS A O 1
ATOM 707 N N . TRP A 1 91 ? 6.564 -6.550 -12.408 1.00 80.56 91 TRP A N 1
ATOM 708 C CA . TRP A 1 91 ? 7.262 -7.678 -13.039 1.00 80.56 91 TRP A CA 1
ATOM 709 C C . TRP A 1 91 ? 6.320 -8.602 -13.831 1.00 80.56 91 TRP A C 1
ATOM 711 O O . TRP A 1 91 ? 6.777 -9.375 -14.669 1.00 80.56 91 TRP A O 1
ATOM 721 N N . ASP A 1 92 ? 5.020 -8.524 -13.550 1.00 83.38 92 ASP A N 1
ATOM 722 C CA . ASP A 1 92 ? 3.927 -9.252 -14.196 1.00 83.38 92 ASP A CA 1
ATOM 723 C C . ASP A 1 92 ? 3.528 -8.659 -15.556 1.00 83.38 92 ASP A C 1
ATOM 725 O O . ASP A 1 92 ? 2.827 -9.295 -16.344 1.00 83.38 92 ASP A O 1
ATOM 729 N N . THR A 1 93 ? 3.990 -7.446 -15.858 1.00 79.94 93 THR A N 1
ATOM 730 C CA . THR A 1 93 ? 3.708 -6.783 -17.127 1.00 79.94 93 THR A CA 1
ATOM 731 C C . THR A 1 93 ? 4.641 -7.319 -18.210 1.00 79.94 93 THR A C 1
ATOM 733 O O . THR A 1 93 ? 5.855 -7.112 -18.168 1.00 79.94 93 THR A O 1
ATOM 736 N N . VAL A 1 94 ? 4.075 -7.991 -19.215 1.00 77.62 94 VAL A N 1
ATOM 737 C CA . VAL A 1 94 ? 4.824 -8.448 -20.393 1.00 77.62 94 VAL A CA 1
ATOM 738 C C . VAL A 1 94 ? 5.195 -7.231 -21.236 1.00 77.62 94 VAL A C 1
ATOM 740 O O . VAL A 1 94 ? 4.338 -6.605 -21.856 1.00 77.62 94 VAL A O 1
ATOM 743 N N . VAL A 1 95 ? 6.477 -6.877 -21.240 1.00 77.56 95 VAL A N 1
ATOM 744 C CA . VAL A 1 95 ? 7.012 -5.786 -22.059 1.00 77.56 95 VAL A CA 1
ATOM 745 C C . VAL A 1 95 ? 7.589 -6.374 -23.341 1.00 77.56 95 VAL A C 1
ATOM 747 O O . VAL A 1 95 ? 8.566 -7.121 -23.280 1.00 77.56 95 VAL A O 1
ATOM 750 N N . ASP A 1 96 ? 7.007 -6.022 -24.490 1.00 81.88 96 ASP A N 1
ATOM 751 C CA . ASP A 1 96 ? 7.541 -6.399 -25.801 1.00 81.88 96 ASP A CA 1
ATOM 752 C C . ASP A 1 96 ? 8.858 -5.641 -26.075 1.00 81.88 96 ASP A C 1
ATOM 754 O O . ASP A 1 96 ? 8.861 -4.402 -26.130 1.00 81.88 96 ASP A O 1
ATOM 758 N N . PRO A 1 97 ? 9.998 -6.344 -26.229 1.00 75.62 97 PRO A N 1
ATOM 759 C CA . PRO A 1 97 ? 11.281 -5.710 -26.506 1.00 75.62 97 PRO A CA 1
ATOM 760 C C . PRO A 1 97 ? 11.270 -4.862 -27.781 1.00 75.62 97 PRO A C 1
ATOM 762 O O . PRO A 1 97 ? 11.948 -3.832 -27.823 1.00 75.62 97 PRO A O 1
ATOM 765 N N . GLU A 1 98 ? 10.502 -5.267 -28.795 1.00 77.88 98 GLU A N 1
ATOM 766 C CA . GLU A 1 98 ? 10.486 -4.589 -30.092 1.00 77.88 98 GLU A CA 1
ATOM 767 C C . GLU A 1 98 ? 9.771 -3.235 -29.992 1.00 77.88 98 GLU A C 1
ATOM 769 O O . GLU A 1 98 ? 10.282 -2.215 -30.460 1.00 77.88 98 GLU A O 1
ATOM 774 N N . GLU A 1 99 ? 8.663 -3.177 -29.247 1.00 81.38 99 GLU A N 1
ATOM 775 C CA . GLU A 1 99 ? 7.958 -1.925 -28.965 1.00 81.38 99 GLU A CA 1
ATOM 776 C C . GLU A 1 99 ? 8.836 -0.930 -28.182 1.00 81.38 99 GLU A C 1
ATOM 778 O O . GLU A 1 99 ? 8.839 0.279 -28.450 1.00 81.38 99 GLU A O 1
ATOM 783 N N . VAL A 1 100 ? 9.620 -1.421 -27.215 1.00 80.31 100 VAL A N 1
ATOM 784 C CA . VAL A 1 100 ? 10.552 -0.581 -26.448 1.00 80.31 100 VAL A CA 1
ATOM 785 C C . VAL A 1 100 ? 11.636 -0.008 -27.358 1.00 80.31 100 VAL A C 1
ATOM 787 O O . VAL A 1 100 ? 11.947 1.183 -27.262 1.00 80.31 100 VAL A O 1
ATOM 790 N N . LEU A 1 101 ? 12.195 -0.823 -28.253 1.00 78.44 101 LEU A N 1
ATOM 791 C CA . LEU A 1 101 ? 13.202 -0.383 -29.217 1.00 78.44 101 LEU A CA 1
ATOM 792 C C . LEU A 1 101 ? 12.645 0.687 -30.159 1.00 78.44 101 LEU A C 1
ATOM 794 O O . LEU A 1 101 ? 13.287 1.727 -30.333 1.00 78.44 101 LEU A O 1
ATOM 798 N N . ASP A 1 102 ? 11.431 0.500 -30.670 1.00 83.62 102 ASP A N 1
ATOM 799 C CA . ASP A 1 102 ? 10.749 1.468 -31.527 1.00 83.62 102 ASP A CA 1
ATOM 800 C C . ASP A 1 102 ? 10.466 2.793 -30.811 1.00 83.62 102 ASP A C 1
ATOM 802 O O . ASP A 1 102 ? 10.708 3.878 -31.355 1.00 83.62 102 ASP A O 1
ATOM 806 N N . ARG A 1 103 ? 9.999 2.742 -29.557 1.00 80.31 103 ARG A N 1
ATOM 807 C CA . ARG A 1 103 ? 9.785 3.945 -28.734 1.00 80.31 103 ARG A CA 1
ATOM 808 C C . ARG A 1 103 ? 11.098 4.682 -28.461 1.00 80.31 103 ARG A C 1
ATOM 810 O O . ARG A 1 103 ? 11.134 5.913 -28.525 1.00 80.31 103 ARG A O 1
ATOM 817 N N . LEU A 1 104 ? 12.186 3.963 -28.184 1.00 74.38 104 LEU A N 1
ATOM 818 C CA . LEU A 1 104 ? 13.509 4.555 -27.953 1.00 74.38 104 LEU A CA 1
ATOM 819 C C . LEU A 1 104 ? 14.116 5.144 -29.233 1.00 74.38 104 LEU A C 1
ATOM 821 O O . LEU A 1 104 ? 14.723 6.218 -29.180 1.00 74.38 104 LEU A O 1
ATOM 825 N N . ALA A 1 105 ? 13.914 4.485 -30.377 1.00 76.88 105 ALA A N 1
ATOM 826 C CA . ALA A 1 105 ? 14.331 4.972 -31.687 1.00 76.88 105 ALA A CA 1
ATOM 827 C C . ALA A 1 105 ? 13.600 6.273 -32.055 1.00 76.88 105 ALA A C 1
ATOM 829 O O . ALA A 1 105 ? 14.236 7.255 -32.451 1.00 76.88 105 ALA A O 1
ATOM 830 N N . LYS A 1 106 ? 12.281 6.334 -31.818 1.00 76.88 106 LYS A N 1
ATOM 831 C CA . LYS A 1 106 ? 11.460 7.544 -32.013 1.00 76.88 106 LYS A CA 1
ATOM 832 C C . LYS A 1 106 ? 11.894 8.707 -31.116 1.00 76.88 106 LYS A C 1
ATOM 834 O O . LYS A 1 106 ? 11.827 9.860 -31.536 1.00 76.88 106 LYS A O 1
ATOM 839 N N . LYS A 1 107 ? 12.416 8.432 -29.914 1.00 72.50 107 LYS A N 1
ATOM 840 C CA . LYS A 1 107 ? 12.861 9.459 -28.952 1.00 72.50 107 LYS A CA 1
ATOM 841 C C . LYS A 1 107 ? 14.202 10.134 -29.311 1.00 72.50 107 LYS A C 1
ATOM 843 O O . LYS A 1 107 ? 14.711 10.919 -28.517 1.00 72.50 107 LYS A O 1
ATOM 848 N N . LYS A 1 108 ? 14.784 9.864 -30.494 1.00 55.03 108 LYS A N 1
ATOM 849 C CA . LYS A 1 108 ? 16.066 10.431 -30.983 1.00 55.03 108 LYS A CA 1
ATOM 850 C C . LYS A 1 108 ? 17.217 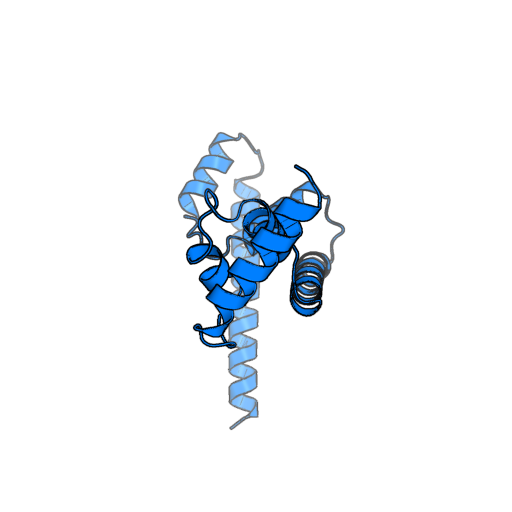10.332 -29.965 1.00 55.03 108 LYS A C 1
ATOM 852 O O . LYS A 1 108 ? 18.070 11.216 -29.873 1.00 55.03 108 LYS A O 1
ATOM 857 N N . ILE A 1 109 ? 17.303 9.233 -29.217 1.00 56.75 109 ILE A N 1
ATOM 858 C CA . ILE A 1 109 ? 18.476 8.961 -28.379 1.00 56.75 109 ILE A CA 1
ATOM 859 C C . ILE A 1 109 ? 19.582 8.449 -29.307 1.00 56.75 109 ILE A C 1
ATOM 861 O O . ILE A 1 109 ? 19.546 7.308 -29.749 1.00 56.75 109 ILE A O 1
ATOM 865 N N . LYS A 1 110 ? 20.590 9.276 -29.613 1.00 50.50 110 LYS A N 1
ATOM 866 C CA . LYS A 1 110 ? 21.686 8.994 -30.574 1.00 50.50 110 LYS A CA 1
ATOM 867 C C . LYS A 1 110 ? 22.614 7.801 -30.221 1.00 50.50 110 LYS A C 1
ATOM 869 O O . LYS A 1 110 ? 23.715 7.704 -30.748 1.00 50.50 110 LYS A O 1
ATOM 874 N N . LYS A 1 111 ? 22.211 6.891 -29.327 1.00 52.94 111 LYS A N 1
ATOM 875 C CA . LYS A 1 111 ? 23.002 5.739 -28.847 1.00 52.94 111 LYS A CA 1
ATOM 876 C C . LYS A 1 111 ? 22.355 4.373 -29.122 1.00 52.94 111 LYS A C 1
ATOM 878 O O . LYS A 1 111 ? 22.840 3.371 -28.600 1.00 52.94 111 LYS A O 1
ATOM 883 N N . VAL A 1 112 ? 21.284 4.304 -29.921 1.00 52.41 112 VAL A N 1
ATOM 884 C CA . VAL A 1 112 ? 20.515 3.057 -30.141 1.00 52.41 112 VAL A CA 1
ATOM 885 C C . VAL A 1 112 ? 21.385 1.928 -30.719 1.00 52.41 112 VAL A C 1
ATOM 887 O O . VAL A 1 112 ? 21.270 0.780 -30.298 1.00 52.41 112 VAL A O 1
ATOM 890 N N . THR A 1 113 ? 22.358 2.254 -31.577 1.00 44.34 113 THR A N 1
ATOM 891 C CA . THR A 1 113 ? 23.300 1.269 -32.141 1.00 44.34 113 THR A CA 1
ATOM 892 C C . THR A 1 113 ? 24.300 0.730 -31.107 1.00 44.34 113 THR A C 1
ATOM 894 O O . THR A 1 113 ? 24.688 -0.432 -31.173 1.00 44.34 113 THR A O 1
ATOM 897 N N . PHE A 1 114 ? 24.686 1.532 -30.107 1.00 45.62 114 PHE A N 1
ATOM 898 C CA . PHE A 1 114 ? 25.640 1.120 -29.065 1.00 45.62 114 PHE A CA 1
ATOM 899 C C . PHE A 1 114 ? 24.961 0.299 -27.957 1.00 45.62 114 PHE A C 1
ATOM 901 O O . PHE A 1 114 ? 25.537 -0.658 -27.437 1.00 45.62 114 PHE A O 1
ATOM 908 N N . LEU A 1 115 ? 23.705 0.630 -27.635 1.00 51.81 115 LEU A N 1
ATOM 909 C CA . LEU A 1 115 ? 22.892 -0.120 -26.677 1.00 51.81 115 LEU A CA 1
ATOM 910 C C . LEU A 1 115 ? 22.493 -1.496 -27.218 1.00 51.81 115 LEU A C 1
ATOM 912 O O . LEU A 1 115 ? 22.533 -2.450 -26.449 1.00 51.81 115 LEU A O 1
ATOM 916 N N . ARG A 1 116 ? 22.222 -1.642 -28.525 1.00 47.03 116 ARG A N 1
ATOM 917 C CA . ARG A 1 116 ? 21.943 -2.955 -29.138 1.00 47.03 116 ARG A CA 1
ATOM 918 C C . ARG A 1 116 ? 23.098 -3.943 -28.939 1.00 47.03 116 ARG A C 1
ATOM 920 O O . ARG A 1 116 ? 22.858 -5.085 -28.562 1.00 47.03 116 ARG A O 1
ATOM 927 N N . CYS A 1 117 ? 24.346 -3.490 -29.094 1.00 47.34 117 CYS A N 1
ATOM 928 C CA . CYS A 1 117 ? 25.529 -4.320 -28.846 1.00 47.34 117 CYS A CA 1
ATOM 929 C C . CYS A 1 117 ? 25.786 -4.567 -27.353 1.00 47.34 117 CYS A C 1
ATOM 931 O O . CYS A 1 117 ? 26.146 -5.679 -26.977 1.00 47.34 117 CYS A O 1
ATOM 933 N N . MET A 1 118 ? 25.614 -3.564 -26.484 1.00 48.56 118 MET A N 1
ATOM 934 C CA . MET A 1 118 ? 25.904 -3.733 -25.054 1.00 48.56 118 MET A CA 1
ATOM 935 C C . MET A 1 118 ? 24.828 -4.564 -24.330 1.00 48.56 118 MET A C 1
ATOM 937 O O . MET A 1 118 ? 25.174 -5.385 -23.483 1.00 48.56 118 MET A O 1
ATOM 941 N N . PHE A 1 119 ? 23.549 -4.409 -24.691 1.00 48.69 119 PHE A N 1
ATOM 942 C CA . PHE A 1 119 ? 22.425 -5.158 -24.116 1.00 48.69 119 PHE A CA 1
ATOM 943 C C . PHE A 1 119 ? 22.509 -6.648 -24.472 1.00 48.69 119 PHE A C 1
ATOM 945 O O . PHE A 1 119 ? 22.451 -7.487 -23.577 1.00 48.69 119 PHE A O 1
ATOM 952 N N . TRP A 1 120 ? 22.802 -6.982 -25.738 1.00 42.81 120 TRP A N 1
ATOM 953 C CA . TRP A 1 120 ? 23.067 -8.367 -26.152 1.00 42.81 120 TRP A CA 1
ATOM 954 C C . TRP A 1 120 ? 24.303 -8.963 -25.475 1.00 42.81 120 TRP A C 1
ATOM 956 O O . TRP A 1 120 ? 24.276 -10.108 -25.031 1.00 42.81 120 TRP A O 1
ATOM 966 N N . ARG A 1 121 ? 25.388 -8.191 -25.333 1.00 42.78 121 ARG A N 1
ATOM 967 C CA . ARG A 1 121 ? 26.616 -8.679 -24.685 1.00 42.78 121 ARG A CA 1
ATOM 968 C C . ARG A 1 121 ? 26.412 -8.946 -23.192 1.00 42.78 121 ARG A C 1
ATOM 970 O O . ARG A 1 121 ? 26.990 -9.898 -22.673 1.00 42.78 121 ARG A O 1
ATOM 977 N N . LYS A 1 122 ? 25.583 -8.137 -22.520 1.00 51.88 122 LYS A N 1
ATOM 978 C CA . LYS A 1 122 ? 25.253 -8.264 -21.094 1.00 51.88 122 LYS A CA 1
ATOM 979 C C . LYS A 1 122 ? 24.286 -9.423 -20.828 1.00 51.88 122 LYS A C 1
ATOM 981 O O . LYS A 1 122 ? 24.585 -10.267 -19.996 1.00 51.88 122 LYS A O 1
ATOM 986 N N . ILE A 1 123 ? 23.213 -9.539 -21.613 1.00 54.62 123 ILE A N 1
ATOM 987 C CA . ILE A 1 123 ? 22.267 -10.666 -21.528 1.00 54.62 123 ILE A CA 1
ATOM 988 C C . ILE A 1 123 ? 22.975 -11.995 -21.803 1.00 54.62 123 ILE A C 1
ATOM 990 O O . ILE A 1 123 ? 22.803 -12.951 -21.054 1.00 54.62 123 ILE A O 1
ATOM 994 N N . ASN A 1 124 ? 23.836 -12.050 -22.823 1.00 40.25 124 ASN A N 1
ATOM 995 C CA . ASN A 1 124 ? 24.539 -13.283 -23.163 1.00 40.25 124 ASN A CA 1
ATOM 996 C C . ASN A 1 124 ? 25.596 -13.670 -22.109 1.00 40.25 124 ASN A C 1
ATOM 998 O O . ASN A 1 124 ? 25.845 -14.851 -21.902 1.00 40.25 124 ASN A O 1
ATOM 1002 N N . THR A 1 125 ? 26.207 -12.714 -21.398 1.00 52.62 125 THR A N 1
ATOM 1003 C CA . THR A 1 125 ? 27.114 -13.051 -20.280 1.00 52.62 125 THR A CA 1
ATOM 1004 C C . THR A 1 125 ? 26.358 -13.485 -19.029 1.00 52.62 125 THR A C 1
ATOM 1006 O O . THR A 1 125 ? 26.780 -14.443 -18.387 1.00 52.62 125 THR A O 1
ATOM 1009 N N . ASP A 1 126 ? 25.227 -12.854 -18.713 1.00 50.25 126 ASP A N 1
ATOM 1010 C CA . ASP A 1 126 ? 24.429 -13.194 -17.532 1.00 50.25 126 ASP A CA 1
ATOM 1011 C C . ASP A 1 126 ? 23.706 -14.554 -17.694 1.00 50.25 126 ASP A C 1
ATOM 1013 O O . ASP A 1 126 ? 23.683 -15.349 -16.752 1.00 50.25 126 ASP A O 1
ATOM 1017 N N . ILE A 1 127 ? 23.218 -14.891 -18.900 1.00 55.56 127 ILE A N 1
ATOM 1018 C CA . ILE A 1 127 ? 22.636 -16.212 -19.215 1.00 55.56 127 ILE A CA 1
ATOM 1019 C C . ILE A 1 127 ? 23.708 -17.309 -19.195 1.00 55.56 127 ILE A C 1
ATOM 1021 O O . ILE A 1 127 ? 23.516 -18.337 -18.547 1.00 55.56 127 ILE A O 1
ATOM 1025 N N . ASN A 1 128 ? 24.866 -17.094 -19.831 1.00 48.12 128 ASN A N 1
ATOM 1026 C CA . ASN A 1 128 ? 25.945 -18.089 -19.814 1.00 48.12 128 ASN A CA 1
ATOM 1027 C C . ASN A 1 128 ? 26.527 -18.295 -18.406 1.00 48.12 128 ASN A C 1
ATOM 1029 O O . ASN A 1 128 ? 26.880 -19.417 -18.049 1.00 48.12 128 ASN A O 1
ATOM 1033 N N . PHE A 1 129 ? 26.570 -17.254 -17.567 1.00 52.03 129 PHE A N 1
ATOM 1034 C CA . PHE A 1 129 ? 26.977 -17.387 -16.167 1.00 52.03 129 PHE A CA 1
ATOM 1035 C C . PHE A 1 129 ? 25.945 -18.163 -15.335 1.00 52.03 129 PHE A C 1
ATOM 1037 O O . PHE A 1 129 ? 26.320 -19.019 -14.532 1.00 52.03 129 PHE A O 1
ATOM 1044 N N . ALA A 1 130 ? 24.647 -17.919 -15.546 1.00 52.72 130 ALA A N 1
ATOM 1045 C CA . ALA A 1 130 ? 23.577 -18.652 -14.873 1.00 52.7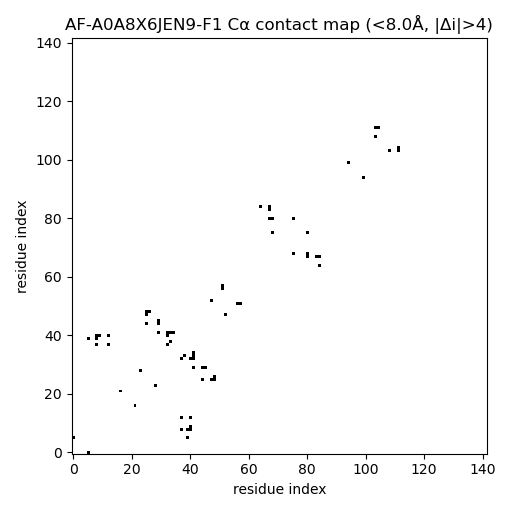2 130 ALA A CA 1
ATOM 1046 C C . ALA A 1 130 ? 23.545 -20.138 -15.273 1.00 52.72 130 ALA A C 1
ATOM 1048 O O . ALA A 1 130 ? 23.455 -20.998 -14.397 1.00 52.72 130 ALA A O 1
ATOM 1049 N N . ILE A 1 131 ? 23.703 -20.446 -16.566 1.00 55.34 131 ILE A N 1
ATOM 1050 C CA . ILE A 1 131 ? 23.764 -21.820 -17.090 1.00 55.34 131 ILE A CA 1
ATOM 1051 C C . ILE A 1 131 ? 25.022 -22.540 -16.587 1.00 55.34 131 ILE A C 1
ATOM 1053 O O . ILE A 1 131 ? 24.931 -23.661 -16.091 1.00 55.34 131 ILE A O 1
ATOM 1057 N N . SER A 1 132 ? 26.190 -21.890 -16.626 1.00 55.47 132 SER A N 1
ATOM 1058 C CA . SER A 1 132 ? 27.447 -22.481 -16.148 1.00 55.47 132 SER A CA 1
ATOM 1059 C C . SER A 1 132 ? 27.425 -22.750 -14.635 1.00 55.47 132 SER A C 1
ATOM 1061 O O . SER A 1 132 ? 27.912 -23.783 -14.177 1.00 55.47 132 SER A O 1
ATOM 1063 N N . ARG A 1 133 ? 26.773 -21.887 -13.841 1.00 49.72 133 ARG A N 1
ATOM 1064 C CA . ARG A 1 133 ? 26.593 -22.101 -12.397 1.00 49.72 133 ARG A CA 1
ATOM 1065 C C . ARG A 1 133 ? 25.615 -23.236 -12.081 1.00 49.72 133 ARG A C 1
ATOM 1067 O O . ARG A 1 133 ? 25.885 -24.005 -11.164 1.00 49.72 133 ARG A O 1
ATOM 1074 N N . TYR A 1 134 ? 24.522 -23.364 -12.835 1.00 55.12 134 TYR A N 1
ATOM 1075 C CA . TYR A 1 134 ? 23.591 -24.495 -12.718 1.00 55.12 134 TYR A CA 1
ATOM 1076 C C . TYR A 1 134 ? 24.261 -25.824 -13.088 1.00 55.12 134 TYR A C 1
ATOM 1078 O O . TYR A 1 134 ? 24.100 -26.818 -12.385 1.00 55.12 134 TYR A O 1
ATOM 1086 N N . PHE A 1 135 ? 25.077 -25.825 -14.143 1.00 54.19 135 PHE A N 1
ATOM 1087 C CA . PHE A 1 135 ? 25.813 -27.006 -14.587 1.00 54.19 135 PHE A CA 1
ATOM 1088 C C . PHE A 1 135 ? 26.900 -27.428 -13.580 1.00 54.19 135 PHE A C 1
ATOM 1090 O O . PHE A 1 135 ? 27.007 -28.602 -13.238 1.00 54.19 135 PHE A O 1
ATOM 1097 N N .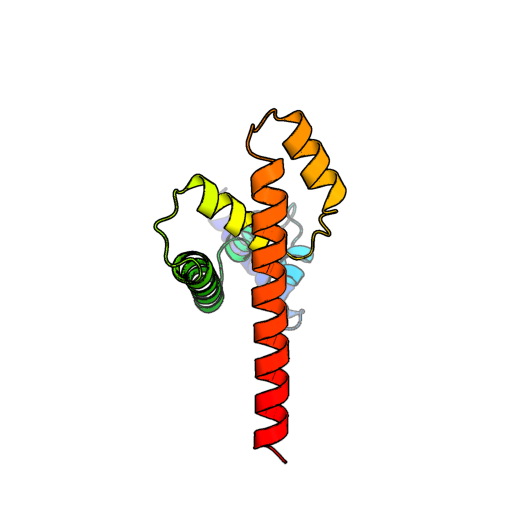 LEU A 1 136 ? 27.647 -26.475 -13.007 1.00 53.31 136 LEU A N 1
ATOM 1098 C CA . LEU A 1 136 ? 28.653 -26.754 -11.970 1.00 53.31 136 LEU A CA 1
ATOM 1099 C C . LEU A 1 136 ? 28.050 -27.193 -10.625 1.00 53.31 136 LEU A C 1
ATOM 1101 O O . LEU A 1 136 ? 28.692 -27.945 -9.895 1.00 53.31 136 LEU A O 1
ATOM 1105 N N . LEU A 1 137 ? 26.840 -26.741 -10.282 1.00 53.06 137 LEU A N 1
ATOM 1106 C CA . LEU A 1 137 ? 26.125 -27.201 -9.084 1.00 53.06 137 LEU A CA 1
ATOM 1107 C C . LEU A 1 137 ? 25.565 -28.622 -9.251 1.00 53.06 137 LEU A C 1
ATOM 1109 O O . LEU A 1 137 ? 25.561 -29.370 -8.280 1.00 53.06 137 LEU A O 1
ATOM 1113 N N . ASN A 1 138 ? 25.162 -29.018 -10.462 1.00 47.50 138 ASN A N 1
ATOM 1114 C CA . ASN A 1 138 ? 24.711 -30.386 -10.740 1.00 47.50 138 ASN A CA 1
ATOM 1115 C C . ASN A 1 138 ? 25.859 -31.398 -10.874 1.00 47.50 138 ASN A C 1
ATOM 1117 O O . ASN A 1 138 ? 25.657 -32.563 -10.565 1.00 47.50 138 ASN A O 1
ATOM 1121 N N . ILE A 1 139 ? 27.063 -30.974 -11.273 1.00 51.25 139 ILE A N 1
ATOM 1122 C CA . ILE A 1 139 ? 28.244 -31.859 -11.315 1.00 51.25 139 ILE A CA 1
ATOM 1123 C C . ILE A 1 139 ? 28.870 -32.054 -9.925 1.00 51.25 139 ILE A C 1
ATOM 1125 O O . ILE A 1 139 ? 29.459 -33.092 -9.667 1.00 51.25 139 ILE A O 1
ATOM 1129 N N . LYS A 1 140 ? 28.748 -31.084 -9.008 1.00 50.03 140 LYS A N 1
ATOM 1130 C CA . LYS A 1 140 ? 29.248 -31.229 -7.624 1.00 50.03 140 LYS A CA 1
ATOM 1131 C C . LYS A 1 140 ? 28.318 -32.024 -6.695 1.00 50.03 140 LYS A C 1
ATOM 1133 O O . LYS A 1 140 ? 28.727 -32.321 -5.579 1.00 50.03 140 LYS A O 1
ATOM 1138 N N . ASN A 1 141 ? 27.094 -32.319 -7.137 1.00 46.53 141 ASN A N 1
ATOM 1139 C CA . ASN A 1 141 ? 26.074 -33.064 -6.389 1.00 46.53 141 ASN A CA 1
ATOM 1140 C C . ASN A 1 141 ? 25.776 -34.453 -7.001 1.00 46.53 141 ASN A C 1
ATOM 1142 O O . ASN A 1 141 ? 24.742 -35.041 -6.684 1.00 46.53 141 ASN A O 1
ATOM 1146 N N . ALA A 1 142 ? 26.657 -34.955 -7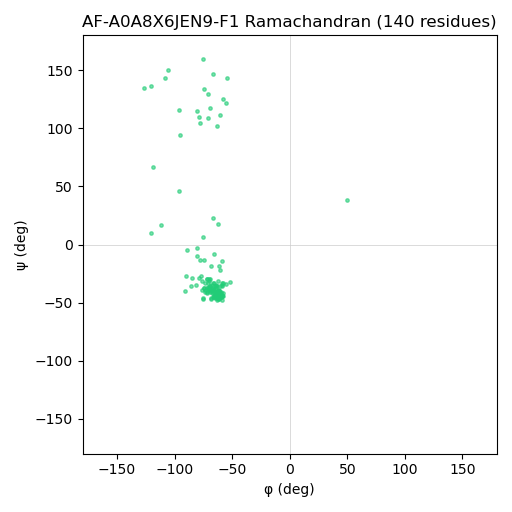.872 1.00 48.69 142 ALA A N 1
ATOM 1147 C CA . ALA A 1 142 ? 26.680 -36.323 -8.394 1.00 48.69 142 ALA A CA 1
ATOM 1148 C C . ALA A 1 142 ? 27.986 -36.999 -7.957 1.00 48.69 142 ALA A C 1
ATOM 1150 O O . ALA A 1 142 ? 27.946 -38.216 -7.682 1.00 48.69 142 ALA A O 1
#

Foldseek 3Di:
DDPVVLVVLVVVLVVVCVVPDPPDDLVVVLVVDDCVSNVPVNVVSVVCVPPPVDPVVVVVLVVVLVCLCVVPPDDDDPVVSVVVSVCVVVVVDDDDPVVVLVVVVVVPPVCSVVCVVVVVVVVVVVVVVVVVVVVVVVVVVD

Secondary structure (DSSP, 8-state):
--HHHHHHHHHHHHHHHTTS-TT--HHHHHHT--TTT-HHHHHHHHHHHHS-S-HHHHHHHHHHHHHHHHSS-S---HHHHHHHHHHHH-TTS---HHHHHHHHHHTT-TTHHHHHHHHHHHHHHHHHHHHHHHHHHHHTT-